Protein AF-A0A3D5P7B1-F1 (afdb_monomer_lite)

Radius of gyration: 20.58 Å; chains: 1; bounding box: 42×40×63 Å

Secondary structure (DSSP, 8-state):
---SSTTS--SHHHHTT-GGGTTTT---S-TTTSPPPPHHHHHHHHHHHHHHHHHGGGGHHHHHHHHHHHHHHHHHHTTS--S-----SSHHHHHHHHHHTS-TTT-------TT--GGG--

Foldseek 3Di:
DPPPPPPDPDVVVCQVQQVVVNCVVDDDPPCVPDNRDGPVVVVVVVVVVVLCVVQPVNSVVVVVVVVVVVVVVVCVVVVNDPDDDDDDPDPLVVVVVVVVPDPCVVVVDDDDDPPDDPSVVD

pLDDT: mean 88.0, std 13.91, range [40.59, 98.19]

Structure (mmCIF, N/CA/C/O backbone):
data_AF-A0A3D5P7B1-F1
#
_entry.id   AF-A0A3D5P7B1-F1
#
loop_
_atom_site.group_PDB
_atom_site.id
_atom_site.type_symbol
_atom_site.label_atom_id
_atom_site.label_alt_id
_atom_site.label_comp_id
_atom_site.label_asym_id
_atom_site.label_entity_id
_atom_site.label_seq_id
_atom_site.pdbx_PDB_ins_code
_atom_site.Cartn_x
_atom_site.Cartn_y
_atom_site.Cartn_z
_atom_site.occupancy
_atom_site.B_iso_or_equiv
_atom_site.auth_seq_id
_atom_site.auth_comp_id
_atom_site.auth_asym_id
_atom_site.auth_atom_id
_atom_site.pdbx_PDB_model_num
ATOM 1 N N . MET A 1 1 ? -5.260 -23.626 -39.197 1.00 40.59 1 MET A N 1
ATOM 2 C CA . MET A 1 1 ? -6.012 -23.523 -37.927 1.00 40.59 1 MET A CA 1
ATOM 3 C C . MET A 1 1 ? -5.160 -22.762 -36.912 1.00 40.59 1 MET A C 1
ATOM 5 O O . MET A 1 1 ? -4.813 -23.320 -35.887 1.00 40.59 1 MET A O 1
ATOM 9 N N . ASN A 1 2 ? -4.753 -21.529 -37.241 1.00 44.44 2 ASN A N 1
ATOM 10 C CA . ASN A 1 2 ? -3.925 -20.687 -36.364 1.00 44.44 2 ASN A CA 1
ATOM 11 C C . ASN A 1 2 ? -4.197 -19.177 -36.552 1.00 44.44 2 ASN A C 1
ATOM 13 O O . ASN A 1 2 ? -3.425 -18.365 -36.077 1.00 44.44 2 ASN A O 1
ATOM 17 N N . ASP A 1 3 ? -5.300 -18.818 -37.220 1.00 45.59 3 ASP A N 1
ATOM 18 C CA . ASP A 1 3 ? -5.609 -17.445 -37.673 1.00 45.59 3 ASP A CA 1
ATOM 19 C C . ASP A 1 3 ? -6.641 -16.720 -36.783 1.00 45.59 3 ASP A C 1
ATOM 21 O O . ASP A 1 3 ? -7.152 -15.666 -37.138 1.00 45.59 3 ASP A O 1
ATOM 25 N N . MET A 1 4 ? -7.013 -17.297 -35.632 1.00 43.16 4 MET A N 1
ATOM 26 C CA . MET A 1 4 ? -8.067 -16.755 -34.751 1.00 43.16 4 MET A CA 1
ATOM 27 C C . MET A 1 4 ? -7.545 -16.112 -33.457 1.00 43.16 4 MET A C 1
ATOM 29 O O . MET A 1 4 ? -8.341 -15.818 -32.568 1.00 43.16 4 MET A O 1
ATOM 33 N N . LEU A 1 5 ? -6.232 -15.883 -33.332 1.00 49.53 5 LEU A N 1
ATOM 34 C CA . LEU A 1 5 ? -5.641 -15.206 -32.164 1.00 49.53 5 LEU A CA 1
ATOM 35 C C . LEU A 1 5 ? -4.954 -13.868 -32.487 1.00 49.53 5 LEU A C 1
ATOM 37 O O . LEU A 1 5 ? -4.634 -13.137 -31.557 1.00 49.53 5 LEU A O 1
ATOM 41 N N . ASP A 1 6 ? -4.825 -13.489 -33.762 1.00 48.34 6 ASP A N 1
ATOM 42 C CA . ASP A 1 6 ? -4.170 -12.237 -34.195 1.00 48.34 6 ASP A CA 1
ATOM 43 C C . ASP A 1 6 ? -4.999 -10.961 -33.933 1.00 48.34 6 ASP A C 1
ATOM 45 O O . ASP A 1 6 ? -4.576 -9.858 -34.264 1.00 48.34 6 ASP A O 1
ATOM 49 N N . GLY A 1 7 ? -6.197 -11.097 -33.353 1.00 44.50 7 GLY A N 1
ATOM 50 C CA . GLY A 1 7 ? -7.153 -10.000 -33.160 1.00 44.50 7 GLY A CA 1
ATOM 51 C C . GLY A 1 7 ? -7.302 -9.489 -31.728 1.00 44.50 7 GLY A C 1
ATOM 52 O O . GLY A 1 7 ? -8.101 -8.583 -31.501 1.00 44.50 7 GLY A O 1
ATOM 53 N N . PHE A 1 8 ? -6.582 -10.051 -30.755 1.00 49.81 8 PHE A N 1
ATOM 54 C CA . PHE A 1 8 ? -6.481 -9.405 -29.451 1.00 49.81 8 PHE A CA 1
ATOM 55 C C . PHE A 1 8 ? -5.308 -8.441 -29.521 1.00 49.81 8 PHE A C 1
ATOM 57 O O . PHE A 1 8 ? -4.161 -8.885 -29.560 1.00 49.81 8 PHE A O 1
ATOM 64 N N . ASP A 1 9 ? -5.587 -7.133 -29.511 1.00 56.62 9 ASP A N 1
ATOM 65 C CA . ASP A 1 9 ? -4.600 -6.169 -29.036 1.00 56.62 9 ASP A CA 1
ATOM 66 C C . ASP A 1 9 ? -4.071 -6.739 -27.720 1.00 56.62 9 ASP A C 1
ATOM 68 O O . ASP A 1 9 ? -4.796 -6.864 -26.727 1.00 56.62 9 ASP A O 1
ATOM 72 N N . HIS A 1 10 ? -2.816 -7.187 -27.743 1.00 56.66 10 HIS A N 1
ATOM 73 C CA . HIS A 1 10 ? -2.094 -7.556 -26.541 1.00 56.66 10 HIS A CA 1
ATOM 74 C C . HIS A 1 10 ? -2.325 -6.408 -25.535 1.00 56.66 10 HIS A C 1
ATOM 76 O O . HIS A 1 10 ? -2.402 -5.250 -25.963 1.00 56.66 10 HIS A O 1
ATOM 82 N N . PRO A 1 11 ? -2.364 -6.625 -24.206 1.00 60.06 11 PRO A N 1
ATOM 83 C CA . PRO A 1 11 ? -2.322 -5.531 -23.215 1.00 60.06 11 PRO A CA 1
ATOM 84 C C . PRO A 1 11 ? -1.022 -4.677 -23.288 1.00 60.06 11 PRO A C 1
ATOM 86 O O . PRO A 1 11 ? -0.645 -3.987 -22.343 1.00 60.06 11 PRO A O 1
ATOM 89 N N . ALA A 1 12 ? -0.340 -4.732 -24.439 1.00 63.84 12 ALA A N 1
ATOM 90 C CA . ALA A 1 12 ? 0.906 -4.160 -24.900 1.00 63.84 12 ALA A CA 1
ATOM 91 C C . ALA A 1 12 ? 1.130 -2.695 -24.538 1.00 63.84 12 ALA A C 1
ATOM 93 O O . ALA A 1 12 ? 2.277 -2.371 -24.230 1.00 63.84 12 ALA A O 1
ATOM 94 N N . PRO A 1 13 ? 0.117 -1.803 -24.503 1.00 81.12 13 PRO A N 1
ATOM 95 C CA . PRO A 1 13 ? 0.389 -0.428 -24.109 1.00 81.12 13 PRO A CA 1
ATOM 96 C C . PRO A 1 13 ? 0.889 -0.321 -22.668 1.00 81.12 13 PRO A C 1
ATOM 98 O O . PRO A 1 13 ? 1.725 0.525 -22.383 1.00 81.12 13 PRO A O 1
ATOM 101 N N . LEU A 1 14 ? 0.419 -1.185 -21.759 1.00 87.25 14 LEU A N 1
ATOM 102 C CA . LEU A 1 14 ? 0.851 -1.147 -20.362 1.00 87.25 14 LEU A CA 1
ATOM 103 C C . LEU A 1 14 ? 2.102 -1.980 -20.111 1.00 87.25 14 LEU A C 1
ATOM 105 O O . LEU A 1 14 ? 2.849 -1.647 -19.200 1.00 87.25 14 LEU A O 1
ATOM 109 N N . SER A 1 15 ? 2.376 -3.024 -20.903 1.00 90.88 15 SER A N 1
ATOM 110 C CA . SER A 1 15 ? 3.508 -3.928 -20.643 1.00 90.88 15 SER A CA 1
ATOM 111 C C . SER A 1 15 ? 4.867 -3.226 -20.644 1.00 90.88 15 SER A C 1
ATOM 113 O O . SER A 1 15 ? 5.784 -3.686 -19.969 1.00 90.88 15 SER A O 1
ATOM 115 N N . VAL A 1 16 ? 4.987 -2.089 -21.339 1.00 93.06 16 VAL A N 1
ATOM 116 C CA . VAL A 1 16 ? 6.193 -1.241 -21.335 1.00 93.06 16 VAL A CA 1
ATOM 117 C C . VAL A 1 16 ? 6.522 -0.652 -19.959 1.00 93.06 16 VAL A C 1
ATOM 119 O O . VAL A 1 16 ? 7.646 -0.217 -19.746 1.00 93.06 16 VAL A O 1
ATOM 122 N N . HIS A 1 17 ? 5.562 -0.635 -19.031 1.00 95.38 17 HIS A N 1
ATOM 123 C CA . HIS A 1 17 ? 5.740 -0.150 -17.662 1.00 95.38 17 HIS A CA 1
ATOM 124 C C . HIS A 1 17 ? 6.002 -1.269 -16.648 1.00 95.38 17 HIS A C 1
ATOM 126 O O . HIS A 1 17 ? 6.083 -0.982 -15.461 1.00 95.38 17 HIS A O 1
ATOM 132 N N . TYR A 1 18 ? 6.067 -2.531 -17.079 1.00 94.25 18 TYR A N 1
ATOM 133 C CA . TYR A 1 18 ? 6.219 -3.707 -16.211 1.00 94.25 18 TYR A CA 1
ATOM 134 C C . TYR A 1 18 ? 7.372 -4.588 -16.714 1.00 94.25 18 TYR A C 1
ATOM 136 O O . TYR A 1 18 ? 7.257 -5.818 -16.782 1.00 94.25 18 TYR A O 1
ATOM 144 N N . THR A 1 19 ? 8.476 -3.965 -17.129 1.00 94.38 19 THR A N 1
ATOM 145 C CA . THR A 1 19 ? 9.592 -4.661 -17.780 1.00 94.38 19 THR A CA 1
ATOM 146 C C . THR A 1 19 ? 10.289 -5.630 -16.830 1.00 94.38 19 THR A C 1
ATOM 148 O O . THR A 1 19 ? 10.650 -6.731 -17.244 1.00 94.38 19 THR A O 1
ATOM 151 N N . HIS A 1 20 ? 10.384 -5.304 -15.537 1.00 95.06 20 HIS A N 1
ATOM 152 C CA . HIS A 1 20 ? 10.985 -6.192 -14.539 1.00 95.06 20 HIS A CA 1
ATOM 153 C C . HIS A 1 20 ? 10.206 -7.496 -14.326 1.00 95.06 20 HIS A C 1
ATOM 155 O O . HIS A 1 20 ? 10.801 -8.525 -14.001 1.00 95.06 20 HIS A O 1
ATOM 161 N N . PHE A 1 21 ? 8.886 -7.469 -14.522 1.00 93.12 21 PHE A N 1
ATOM 162 C CA . PHE A 1 21 ? 8.028 -8.653 -14.418 1.00 93.12 21 PHE A CA 1
ATOM 163 C C . PHE A 1 21 ? 7.846 -9.392 -15.748 1.00 93.12 21 PHE A C 1
ATOM 165 O O . PHE A 1 21 ? 7.281 -10.488 -15.742 1.00 93.12 21 PHE A O 1
ATOM 172 N N . ASP A 1 22 ? 8.341 -8.828 -16.856 1.00 92.19 22 ASP A N 1
ATOM 173 C CA . ASP A 1 22 ? 8.295 -9.414 -18.200 1.00 92.19 22 ASP A CA 1
ATOM 174 C C . ASP A 1 22 ? 6.871 -9.828 -18.624 1.00 92.19 22 ASP A C 1
ATOM 176 O O . ASP A 1 22 ? 6.630 -10.888 -19.203 1.00 92.19 22 ASP A O 1
ATOM 180 N N . VAL A 1 23 ? 5.882 -8.986 -18.307 1.00 91.12 23 VAL A N 1
ATOM 181 C CA . VAL A 1 23 ? 4.458 -9.290 -18.559 1.00 91.12 23 VAL A CA 1
ATOM 182 C C . VAL A 1 23 ? 4.109 -9.351 -20.050 1.00 91.12 23 VAL A C 1
ATOM 184 O O . VAL A 1 23 ? 3.048 -9.849 -20.407 1.00 91.12 23 VAL A O 1
ATOM 187 N N . ALA A 1 24 ? 4.994 -8.863 -20.926 1.00 89.75 24 ALA A N 1
ATOM 188 C CA . ALA A 1 24 ? 4.861 -9.009 -22.375 1.00 89.75 24 ALA A CA 1
ATOM 189 C C . ALA A 1 24 ? 5.075 -10.455 -22.849 1.00 89.75 24 ALA A C 1
ATOM 191 O O . ALA A 1 24 ? 4.528 -10.855 -23.869 1.00 89.75 24 ALA A O 1
ATOM 192 N N . ASN A 1 25 ? 5.850 -11.249 -22.105 1.00 90.19 25 ASN A N 1
ATOM 193 C CA . ASN A 1 25 ? 6.170 -12.630 -22.468 1.00 90.19 25 ASN A CA 1
ATOM 194 C C . ASN A 1 25 ? 5.638 -13.648 -21.445 1.00 90.19 25 ASN A C 1
ATOM 196 O O . A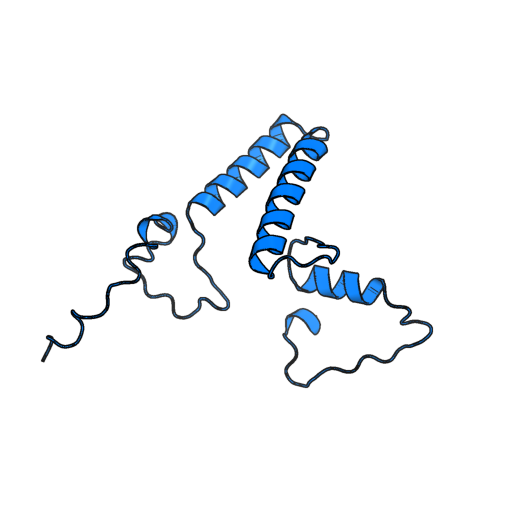SN A 1 25 ? 5.848 -14.854 -21.594 1.00 90.19 25 ASN A O 1
ATOM 200 N N . ARG A 1 26 ? 4.946 -13.185 -20.395 1.00 87.50 26 ARG A N 1
ATOM 201 C CA . ARG A 1 26 ? 4.432 -14.011 -19.296 1.00 87.50 26 ARG A CA 1
ATOM 202 C C . ARG A 1 26 ? 2.945 -13.783 -19.068 1.00 87.50 26 ARG A C 1
ATOM 204 O O . ARG A 1 26 ? 2.511 -12.681 -18.748 1.00 87.50 26 ARG A O 1
ATOM 211 N N . LEU A 1 27 ? 2.171 -14.864 -19.139 1.00 84.81 27 LEU A N 1
ATOM 212 C CA . LEU A 1 27 ? 0.752 -14.851 -18.793 1.00 84.81 27 LEU A CA 1
ATOM 213 C C . LEU A 1 27 ? 0.566 -15.052 -17.286 1.00 84.81 27 LEU A C 1
ATOM 215 O O . LEU A 1 27 ? 0.810 -16.136 -16.755 1.00 84.81 27 LEU A O 1
ATOM 219 N N . PHE A 1 28 ? 0.086 -14.013 -16.603 1.00 81.38 28 PHE A N 1
ATOM 220 C CA . PHE A 1 28 ? -0.260 -14.058 -15.183 1.00 81.38 28 PHE A CA 1
ATOM 221 C C . PHE A 1 28 ? -1.774 -14.177 -14.999 1.00 81.38 28 PHE A C 1
ATOM 223 O O . PHE A 1 28 ? -2.504 -13.195 -15.095 1.00 81.38 28 PHE A O 1
ATOM 230 N N . LEU A 1 29 ? -2.252 -15.379 -14.670 1.00 87.00 29 LEU A N 1
ATOM 231 C CA . LEU A 1 29 ? -3.666 -15.631 -14.343 1.00 87.00 29 LEU A CA 1
ATOM 232 C C . LEU A 1 29 ? -3.943 -15.604 -12.826 1.00 87.00 29 LEU A C 1
ATOM 234 O O . LEU A 1 29 ? -4.976 -16.071 -12.354 1.00 87.00 29 LEU A O 1
ATOM 238 N N . THR A 1 30 ? -3.014 -15.039 -12.050 1.00 87.12 30 THR A N 1
ATOM 239 C CA . THR A 1 30 ? -3.044 -14.967 -10.579 1.00 87.12 30 THR A CA 1
ATOM 240 C C . THR A 1 30 ? -3.051 -13.530 -10.058 1.00 87.12 30 THR A C 1
ATOM 242 O O . THR A 1 30 ? -2.673 -13.292 -8.915 1.00 87.12 30 THR A O 1
ATOM 245 N N . GLY A 1 31 ? -3.474 -12.553 -10.869 1.00 83.12 31 GLY A N 1
ATOM 246 C CA . GLY A 1 31 ? -3.403 -11.126 -10.517 1.00 83.12 31 GLY A CA 1
ATOM 247 C C . GLY A 1 31 ? -4.135 -10.738 -9.224 1.00 83.12 31 GLY A C 1
ATOM 248 O O . GLY A 1 31 ? -3.799 -9.732 -8.618 1.00 83.12 31 GLY A O 1
ATOM 249 N N . HIS A 1 32 ? -5.078 -11.563 -8.758 1.00 85.44 32 HIS A N 1
ATOM 250 C CA . HIS A 1 32 ? -5.803 -11.361 -7.500 1.00 85.44 32 HIS A CA 1
ATOM 251 C C . HIS A 1 32 ? -4.972 -11.651 -6.233 1.00 85.44 32 HIS A C 1
ATOM 253 O O . HIS A 1 32 ? -5.383 -11.268 -5.142 1.00 85.44 32 HIS A O 1
ATOM 259 N N . SER A 1 33 ? -3.841 -12.354 -6.347 1.00 83.94 33 SER A N 1
ATOM 260 C CA . SER A 1 33 ? -2.977 -12.738 -5.215 1.00 83.94 33 SER A CA 1
ATOM 261 C C . SER A 1 33 ? -1.509 -12.384 -5.438 1.00 83.94 33 SER A C 1
ATOM 263 O O . SER A 1 33 ? -0.807 -12.013 -4.498 1.00 83.94 33 SER A O 1
ATOM 265 N N . HIS A 1 34 ? -1.053 -12.460 -6.688 1.00 85.00 34 HIS A N 1
ATOM 266 C CA . HIS A 1 34 ? 0.307 -12.155 -7.109 1.00 85.00 34 HIS A CA 1
ATOM 267 C C . HIS A 1 34 ? 0.256 -11.231 -8.321 1.00 85.00 34 HIS A C 1
ATOM 269 O O . HIS A 1 34 ? 0.299 -11.673 -9.471 1.00 85.00 34 HIS A O 1
ATOM 275 N N . GLN A 1 35 ? 0.120 -9.938 -8.044 1.00 89.25 35 GLN A N 1
ATOM 276 C CA . GLN A 1 35 ? 0.095 -8.908 -9.070 1.00 89.25 35 GLN A CA 1
ATOM 277 C C . GLN A 1 35 ? 1.523 -8.498 -9.443 1.00 89.25 35 GLN A C 1
ATOM 279 O O . GLN A 1 35 ? 2.354 -8.265 -8.564 1.00 89.25 35 GLN A O 1
ATOM 284 N N . ALA A 1 36 ? 1.803 -8.399 -10.744 1.00 92.12 36 ALA A N 1
ATOM 285 C CA . ALA A 1 36 ? 3.027 -7.769 -11.225 1.00 92.12 36 ALA A CA 1
ATOM 286 C C . ALA A 1 36 ? 3.032 -6.291 -10.824 1.00 92.12 36 ALA A C 1
ATOM 288 O O . ALA A 1 36 ? 1.994 -5.630 -10.881 1.00 92.12 36 ALA A O 1
ATOM 289 N N . TRP A 1 37 ? 4.184 -5.772 -10.412 1.00 94.31 37 TRP A N 1
ATOM 290 C CA . TRP A 1 37 ? 4.323 -4.358 -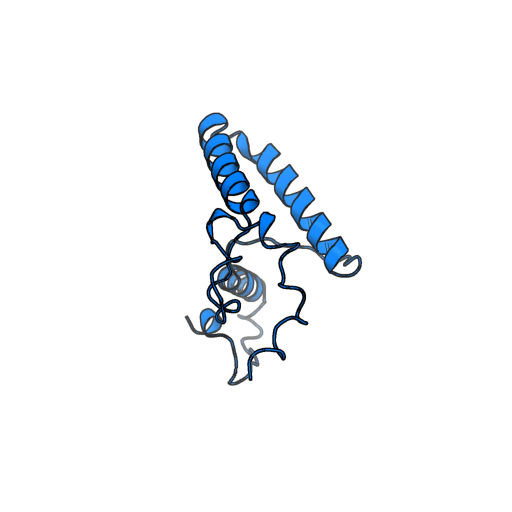10.075 1.00 94.31 37 TRP A CA 1
ATOM 291 C C . TRP A 1 37 ? 4.916 -3.598 -11.259 1.00 94.31 37 TRP A C 1
ATOM 293 O O . TRP A 1 37 ? 5.804 -4.139 -11.923 1.00 94.31 37 TRP A O 1
ATOM 303 N N . PRO A 1 38 ? 4.444 -2.371 -11.538 1.00 95.56 38 PRO A N 1
ATOM 304 C CA . PRO A 1 38 ? 5.071 -1.547 -12.554 1.00 95.56 38 PRO A CA 1
ATOM 305 C C . PRO A 1 38 ? 6.468 -1.132 -12.085 1.00 95.56 38 PRO A C 1
ATOM 307 O O . PRO A 1 38 ? 6.718 -1.036 -10.883 1.00 95.56 38 PRO A O 1
ATOM 310 N N . ASP A 1 39 ? 7.364 -0.838 -13.020 1.00 97.75 39 ASP A N 1
ATOM 311 C CA . ASP A 1 39 ? 8.766 -0.517 -12.740 1.00 97.75 39 ASP A CA 1
ATOM 312 C C . ASP A 1 39 ? 8.879 0.686 -11.784 1.00 97.75 39 ASP A C 1
ATOM 314 O O . ASP A 1 39 ? 9.615 0.640 -10.804 1.00 97.75 39 ASP A O 1
ATOM 318 N N . VAL A 1 40 ? 7.992 1.681 -11.916 1.00 97.44 40 VAL A N 1
AT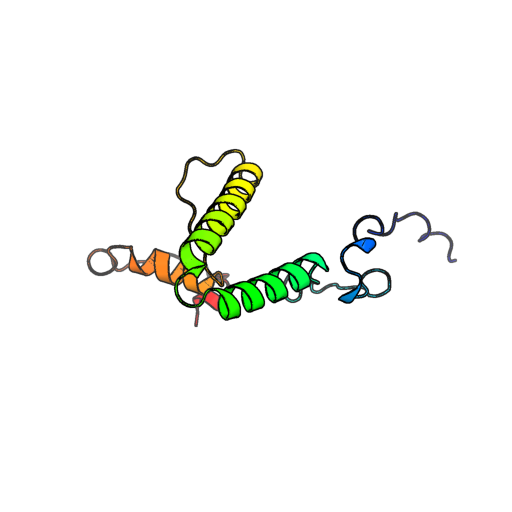OM 319 C CA . VAL A 1 40 ? 7.909 2.830 -10.990 1.00 97.44 40 VAL A CA 1
ATOM 320 C C . VAL A 1 40 ? 7.690 2.451 -9.516 1.00 97.44 40 VAL A C 1
ATOM 322 O O . VAL A 1 40 ? 8.015 3.237 -8.627 1.00 97.44 40 VAL A O 1
ATOM 325 N N . ALA A 1 41 ? 7.153 1.261 -9.221 1.00 96.94 41 ALA A N 1
ATOM 326 C CA . ALA A 1 41 ? 7.028 0.778 -7.849 1.00 96.94 41 ALA A CA 1
ATOM 327 C C . ALA A 1 41 ? 8.397 0.433 -7.242 1.00 96.94 41 ALA A C 1
ATOM 329 O O . ALA A 1 41 ? 8.634 0.735 -6.072 1.00 96.94 41 ALA A O 1
ATOM 330 N N . LEU A 1 42 ? 9.308 -0.161 -8.024 1.00 97.62 42 LEU A N 1
ATOM 331 C CA . LEU A 1 42 ? 10.689 -0.398 -7.597 1.00 97.62 42 LEU A CA 1
ATOM 332 C C . LEU A 1 42 ? 11.388 0.935 -7.312 1.00 97.62 42 LEU A C 1
ATOM 334 O O . LEU A 1 42 ? 12.060 1.074 -6.290 1.00 97.62 42 LEU A O 1
ATOM 338 N N . GLU A 1 43 ? 11.169 1.922 -8.173 1.00 98.00 43 GLU A N 1
ATOM 339 C CA . GLU A 1 43 ? 11.778 3.244 -8.071 1.00 98.00 43 GLU A CA 1
ATOM 340 C C . GLU A 1 43 ? 11.301 3.943 -6.798 1.00 98.00 43 GLU A C 1
ATOM 342 O O . GLU A 1 43 ? 12.117 4.448 -6.027 1.00 98.00 43 GLU A O 1
ATOM 347 N N . GLY A 1 44 ? 9.997 3.877 -6.514 1.00 96.25 44 GLY A N 1
ATOM 348 C CA . GLY A 1 44 ? 9.419 4.388 -5.274 1.00 96.25 44 GLY A CA 1
ATOM 349 C C . GLY A 1 44 ? 9.981 3.706 -4.023 1.00 96.25 44 GLY A C 1
ATOM 350 O O . GLY A 1 44 ? 10.335 4.390 -3.066 1.00 96.25 44 GLY A O 1
ATOM 351 N N . GLN A 1 45 ? 10.125 2.376 -4.027 1.00 96.81 45 GLN A N 1
ATOM 352 C CA . GLN A 1 45 ? 10.711 1.638 -2.895 1.00 96.81 45 GLN A CA 1
ATOM 353 C C . GLN A 1 45 ? 12.179 2.011 -2.661 1.00 96.81 45 GLN A C 1
ATOM 355 O O . GLN A 1 45 ? 12.598 2.216 -1.521 1.00 96.81 45 GLN A O 1
ATOM 360 N N . ARG A 1 46 ? 12.964 2.135 -3.739 1.00 98.19 46 ARG A N 1
ATOM 361 C CA . ARG A 1 46 ? 14.363 2.578 -3.663 1.00 98.19 46 ARG A CA 1
ATOM 362 C C . ARG A 1 46 ? 14.459 3.991 -3.103 1.00 98.19 46 ARG A C 1
ATOM 364 O O . ARG A 1 46 ? 15.261 4.217 -2.200 1.00 98.19 46 ARG A O 1
ATOM 371 N N . GLN A 1 47 ? 13.628 4.909 -3.593 1.00 96.88 47 GLN A N 1
ATOM 372 C CA . GLN A 1 47 ? 13.616 6.285 -3.112 1.00 96.88 47 GLN A CA 1
ATOM 373 C C . GLN A 1 47 ? 13.236 6.355 -1.632 1.00 96.88 47 GLN A C 1
ATOM 375 O O . GLN A 1 47 ? 13.948 6.984 -0.862 1.00 96.88 47 GLN A O 1
ATOM 380 N N . ALA A 1 48 ? 12.198 5.633 -1.201 1.00 95.94 48 ALA A N 1
ATOM 381 C CA . ALA A 1 48 ? 11.791 5.603 0.203 1.00 95.94 48 ALA A CA 1
ATOM 382 C C . ALA A 1 48 ? 12.912 5.107 1.135 1.00 95.94 48 ALA A C 1
ATOM 384 O O . ALA A 1 48 ? 13.069 5.607 2.251 1.00 95.94 48 ALA A O 1
ATOM 385 N N . TRP A 1 49 ? 13.707 4.130 0.685 1.00 97.56 49 TRP A N 1
ATOM 386 C CA . TRP A 1 49 ? 14.867 3.658 1.437 1.00 97.56 49 TRP A CA 1
ATOM 387 C C . TRP A 1 49 ? 15.971 4.721 1.518 1.00 97.56 49 TRP A C 1
ATOM 389 O O . TRP A 1 49 ? 16.502 4.961 2.602 1.00 97.56 49 TRP A O 1
ATOM 399 N N . LEU A 1 50 ? 16.291 5.373 0.394 1.00 97.62 50 LEU A N 1
ATOM 400 C CA . LEU A 1 50 ? 17.294 6.441 0.333 1.00 97.62 50 LEU A CA 1
ATOM 401 C C . LEU A 1 50 ? 16.894 7.631 1.213 1.00 97.62 50 LEU A C 1
ATOM 403 O O . LEU A 1 50 ? 17.687 8.057 2.048 1.00 97.62 50 LEU A O 1
ATOM 407 N N . ASP A 1 51 ? 15.643 8.076 1.110 1.00 96.62 51 ASP A N 1
ATOM 408 C CA . ASP A 1 51 ? 15.053 9.137 1.929 1.00 96.62 51 ASP A CA 1
ATOM 409 C C . ASP A 1 51 ? 15.176 8.822 3.425 1.00 96.62 51 ASP A C 1
ATOM 411 O O . ASP A 1 51 ? 15.545 9.672 4.236 1.00 96.62 51 ASP A O 1
ATOM 415 N N . ALA A 1 52 ? 14.895 7.573 3.811 1.00 96.81 52 ALA A N 1
ATOM 416 C CA . ALA A 1 52 ? 15.017 7.140 5.195 1.00 96.81 52 ALA A CA 1
ATOM 417 C C . ALA A 1 52 ? 16.472 7.122 5.688 1.00 96.81 52 ALA A C 1
ATOM 419 O O . ALA A 1 52 ? 16.711 7.450 6.852 1.00 96.81 52 ALA A O 1
ATOM 420 N N . ALA A 1 53 ? 17.420 6.734 4.832 1.00 97.81 53 ALA A N 1
ATOM 421 C CA . ALA A 1 53 ? 18.842 6.701 5.159 1.00 97.81 53 ALA A CA 1
ATOM 422 C C . ALA A 1 53 ? 19.448 8.110 5.264 1.00 97.81 53 ALA A C 1
ATOM 424 O O . ALA A 1 53 ? 20.260 8.356 6.153 1.00 97.81 53 ALA A O 1
ATOM 425 N N . GLU A 1 54 ? 19.043 9.027 4.385 1.00 97.75 54 GLU A N 1
ATOM 426 C CA . GLU A 1 54 ? 19.537 10.405 4.349 1.00 97.75 54 GLU A CA 1
ATOM 427 C C . GLU A 1 54 ? 18.957 11.252 5.486 1.00 97.75 54 GLU A C 1
ATOM 429 O O . GLU A 1 54 ? 19.694 11.934 6.197 1.00 97.75 54 GLU A O 1
ATOM 434 N N . MET A 1 55 ? 17.636 11.205 5.676 1.00 97.62 55 MET A N 1
ATOM 435 C CA . MET A 1 55 ? 16.944 12.149 6.555 1.00 97.62 55 MET A CA 1
ATOM 436 C C . MET A 1 55 ? 16.729 11.630 7.978 1.00 97.62 55 MET A C 1
ATOM 438 O O . MET A 1 55 ? 16.435 12.431 8.865 1.00 97.62 55 MET A O 1
ATOM 442 N N . LEU A 1 56 ? 16.859 10.320 8.225 1.00 95.75 56 LEU A N 1
ATOM 443 C CA . LEU A 1 56 ? 16.600 9.695 9.529 1.00 95.75 56 LEU A CA 1
ATOM 444 C C . LEU A 1 56 ? 15.237 10.138 10.105 1.00 95.75 56 LEU A C 1
ATOM 446 O O . LEU A 1 56 ? 14.201 9.936 9.468 1.00 95.75 56 LEU A O 1
ATOM 450 N N . ASP A 1 57 ? 15.223 10.759 11.287 1.00 96.06 57 ASP A N 1
ATOM 451 C CA . ASP A 1 57 ? 14.013 11.282 11.934 1.00 96.06 57 ASP A CA 1
ATOM 452 C C . ASP A 1 57 ? 13.445 12.533 11.241 1.00 96.06 57 ASP A C 1
ATOM 454 O O . ASP A 1 57 ? 12.290 12.887 11.454 1.00 96.06 57 ASP A O 1
ATOM 458 N N . GLY A 1 58 ? 14.211 13.198 10.375 1.00 96.88 58 GLY A N 1
ATOM 459 C CA . GLY A 1 58 ? 13.766 14.360 9.603 1.00 96.88 58 GLY A CA 1
ATOM 460 C C . GLY A 1 58 ? 12.827 14.029 8.437 1.00 96.88 58 GLY A C 1
ATOM 461 O O . GLY A 1 58 ? 12.206 14.932 7.885 1.00 96.88 58 GLY A O 1
ATOM 462 N N . LYS A 1 59 ? 12.675 12.749 8.068 1.00 96.19 59 LYS A N 1
ATOM 463 C CA . LYS A 1 59 ? 11.918 12.323 6.873 1.00 96.19 59 LYS A CA 1
ATOM 464 C C . LYS A 1 59 ? 10.411 12.581 6.937 1.00 96.19 59 LYS A C 1
ATOM 466 O O . LYS A 1 59 ? 9.731 12.490 5.920 1.00 96.19 59 LYS A O 1
ATOM 471 N N . TRP A 1 60 ? 9.859 12.838 8.123 1.00 96.19 60 TRP A N 1
ATOM 472 C CA . TRP A 1 60 ? 8.408 12.830 8.332 1.00 96.19 60 TRP A CA 1
ATOM 473 C C . TRP A 1 60 ? 7.660 13.916 7.555 1.00 96.19 60 TRP A C 1
ATOM 475 O O . TRP A 1 60 ? 6.517 13.681 7.175 1.00 96.19 60 TRP A O 1
ATOM 485 N N . SER A 1 61 ? 8.286 15.060 7.263 1.00 94.00 61 SER A N 1
ATOM 486 C CA . SER A 1 61 ? 7.690 16.082 6.389 1.00 94.00 61 SER A CA 1
ATOM 487 C C . SER A 1 61 ? 7.535 15.578 4.950 1.00 94.00 61 SER A C 1
ATOM 489 O O . SER A 1 61 ? 6.459 15.702 4.374 1.00 94.00 61 SER A O 1
ATOM 491 N N . VAL A 1 62 ? 8.572 14.934 4.405 1.00 94.31 62 VAL A N 1
ATOM 492 C CA . VAL A 1 62 ? 8.550 14.321 3.065 1.00 94.31 62 VAL A CA 1
ATOM 493 C C . VAL A 1 62 ? 7.529 13.185 3.006 1.00 94.31 62 VAL A C 1
ATOM 495 O O . VAL A 1 62 ? 6.754 13.084 2.058 1.00 94.31 62 VAL A O 1
ATOM 498 N N . VAL A 1 63 ? 7.471 12.352 4.050 1.00 95.56 63 VAL A N 1
ATOM 499 C CA . VAL A 1 63 ? 6.458 11.292 4.161 1.00 95.56 63 VAL A CA 1
ATOM 500 C C . VAL A 1 63 ? 5.047 11.884 4.174 1.00 95.56 63 VAL A C 1
ATOM 502 O O . VAL A 1 63 ? 4.182 11.369 3.473 1.00 95.56 63 VAL A O 1
ATOM 505 N N . ALA A 1 64 ? 4.806 12.961 4.929 1.00 95.56 64 ALA A N 1
ATOM 506 C CA . ALA A 1 64 ? 3.495 13.604 4.996 1.00 95.56 64 ALA A CA 1
ATOM 507 C C . ALA A 1 64 ? 3.048 14.149 3.630 1.00 95.56 64 ALA A C 1
ATOM 509 O O . ALA A 1 64 ? 1.913 13.903 3.228 1.00 95.56 64 ALA A O 1
ATOM 510 N N . GLU A 1 65 ? 3.950 14.792 2.882 1.00 96.00 65 GLU A N 1
ATOM 511 C CA . GLU A 1 65 ? 3.669 15.264 1.519 1.00 96.00 65 GLU A CA 1
ATOM 512 C C . GLU A 1 65 ? 3.304 14.100 0.580 1.00 96.00 65 GLU A C 1
ATOM 514 O O . GLU A 1 65 ? 2.343 14.175 -0.188 1.00 96.00 65 GLU A O 1
ATOM 519 N N . LYS A 1 66 ? 4.031 12.976 0.665 1.00 95.81 66 LYS A N 1
ATOM 520 C CA . LYS A 1 66 ? 3.724 11.777 -0.131 1.00 95.81 66 LYS A CA 1
ATOM 521 C C . LYS A 1 66 ? 2.392 11.145 0.250 1.00 95.81 66 LYS A C 1
ATOM 523 O O . LYS A 1 66 ? 1.655 10.716 -0.635 1.00 95.81 66 LYS A O 1
ATOM 528 N N . VAL A 1 67 ? 2.067 11.106 1.540 1.00 96.31 67 VAL A N 1
ATOM 529 C CA . VAL A 1 67 ? 0.761 10.645 2.021 1.00 96.31 67 VAL A CA 1
ATOM 530 C C . VAL A 1 67 ? -0.349 11.517 1.440 1.00 96.31 67 VAL A C 1
ATOM 532 O O . VAL A 1 67 ? -1.305 10.969 0.899 1.00 96.31 67 VAL A O 1
ATOM 535 N N . GLU A 1 68 ? -0.206 12.843 1.474 1.00 96.19 68 GLU A N 1
ATOM 536 C CA . GLU A 1 68 ? -1.193 13.768 0.911 1.00 96.19 68 GLU A CA 1
ATOM 537 C C . GLU A 1 68 ? -1.415 13.513 -0.587 1.00 96.19 68 GLU A C 1
ATOM 539 O O . GLU A 1 68 ? -2.551 13.262 -0.994 1.00 96.19 68 GLU A O 1
ATOM 544 N N . GLN A 1 69 ? -0.338 13.445 -1.379 1.00 96.44 69 GLN A N 1
ATOM 545 C CA . GLN A 1 69 ? -0.396 13.146 -2.819 1.00 96.44 69 GLN A CA 1
ATOM 546 C C . GLN A 1 69 ? -1.126 11.825 -3.113 1.00 96.44 69 GLN A C 1
ATOM 548 O O . GLN A 1 69 ? -1.980 11.766 -3.999 1.00 96.44 69 GLN A O 1
ATOM 553 N N . VAL A 1 70 ? -0.823 10.762 -2.359 1.00 95.69 70 VAL A N 1
ATOM 554 C CA . VAL A 1 70 ? -1.482 9.455 -2.520 1.00 95.69 70 VAL A CA 1
ATOM 555 C C . VAL A 1 70 ? -2.957 9.527 -2.131 1.00 95.69 70 VAL A C 1
ATOM 557 O O . VAL A 1 70 ? -3.806 9.012 -2.859 1.00 95.69 70 VAL A O 1
ATOM 560 N N . THR A 1 71 ? -3.283 10.174 -1.008 1.00 96.00 71 THR A N 1
ATOM 561 C CA . THR A 1 71 ? -4.680 10.306 -0.576 1.00 96.00 71 THR A CA 1
ATOM 562 C C . THR A 1 71 ? -5.516 11.104 -1.569 1.00 96.00 71 THR A C 1
ATOM 564 O O . THR A 1 71 ? -6.650 10.716 -1.830 1.00 96.00 71 THR A O 1
ATOM 567 N N . GLU A 1 72 ? -4.958 12.147 -2.184 1.00 94.88 72 GLU A N 1
ATOM 568 C CA . GLU A 1 72 ? -5.652 12.922 -3.211 1.00 94.88 72 GLU A CA 1
ATOM 569 C C . GLU A 1 72 ? -5.915 12.094 -4.472 1.00 94.88 72 GLU A C 1
ATOM 571 O O . GLU A 1 72 ? -7.029 12.089 -4.997 1.00 94.88 72 GLU A O 1
ATOM 576 N N . GLY A 1 73 ? -4.936 11.287 -4.895 1.00 95.31 73 GLY A N 1
ATOM 577 C CA . GLY A 1 73 ? -5.137 10.315 -5.969 1.00 95.31 73 GLY A CA 1
ATOM 578 C C . GLY A 1 73 ? -6.279 9.337 -5.669 1.00 95.31 73 GLY A C 1
ATOM 579 O O . GLY A 1 73 ? -7.114 9.074 -6.535 1.00 95.31 73 GLY A O 1
ATOM 580 N N . TYR A 1 74 ? -6.371 8.830 -4.435 1.00 95.62 74 TYR A N 1
ATOM 581 C CA . TYR A 1 74 ? -7.489 7.975 -4.030 1.00 95.62 74 TYR A CA 1
ATOM 582 C C . TYR A 1 74 ? -8.830 8.710 -4.004 1.00 95.62 74 TYR A C 1
ATOM 584 O O . TYR A 1 74 ? -9.819 8.129 -4.448 1.00 95.62 74 TYR A O 1
ATOM 592 N N . ARG A 1 75 ? -8.891 9.973 -3.559 1.00 94.94 75 ARG A N 1
ATOM 593 C CA . ARG A 1 75 ? -10.135 10.765 -3.614 1.00 94.94 75 ARG A CA 1
ATOM 594 C C . ARG A 1 75 ? -10.654 10.890 -5.039 1.00 94.94 75 ARG A C 1
ATOM 596 O O . ARG A 1 75 ? -11.822 10.580 -5.273 1.00 94.94 75 ARG A O 1
ATOM 603 N N . ALA A 1 76 ? -9.778 11.245 -5.977 1.00 94.56 76 ALA A N 1
ATOM 604 C CA . ALA A 1 76 ? -10.134 11.370 -7.387 1.00 94.56 76 ALA A CA 1
ATOM 605 C C . ALA A 1 76 ? -10.669 10.044 -7.964 1.00 94.56 76 ALA A C 1
ATOM 607 O O . ALA A 1 76 ? -11.685 10.022 -8.658 1.00 94.56 76 ALA A O 1
ATOM 608 N N . LEU A 1 77 ? -10.038 8.911 -7.628 1.00 95.00 77 LEU A N 1
ATOM 609 C CA . LEU A 1 77 ? -10.496 7.582 -8.061 1.00 95.00 77 LEU A CA 1
ATOM 610 C C . LEU A 1 77 ? -11.824 7.156 -7.419 1.00 95.00 77 LEU A C 1
ATOM 612 O O . LEU A 1 77 ? -12.566 6.364 -7.999 1.00 95.00 77 LEU A O 1
ATOM 616 N N . MET A 1 78 ? -12.139 7.676 -6.233 1.00 93.56 78 MET A N 1
ATOM 617 C CA . MET A 1 78 ? -13.356 7.366 -5.481 1.00 93.56 78 MET A CA 1
ATOM 618 C C . MET A 1 78 ? -14.497 8.361 -5.735 1.00 93.56 78 MET A C 1
ATOM 620 O O . MET A 1 78 ? -15.410 8.450 -4.917 1.00 93.56 78 MET A O 1
ATOM 624 N N . SER A 1 79 ? -14.482 9.069 -6.873 1.00 92.12 79 SER A N 1
ATOM 625 C CA . SER A 1 79 ? -15.517 10.048 -7.247 1.00 92.12 79 SER A CA 1
ATOM 626 C C . SER A 1 79 ? -15.662 11.181 -6.220 1.00 92.12 79 SER A C 1
ATOM 628 O O . SER A 1 79 ? -16.759 11.451 -5.736 1.00 92.12 79 SER A O 1
ATOM 630 N N . ASP A 1 80 ? -14.537 11.812 -5.875 1.00 85.75 80 ASP A N 1
ATOM 631 C CA . ASP A 1 80 ? -14.444 12.968 -4.971 1.00 85.75 80 ASP A CA 1
ATOM 632 C C . ASP A 1 80 ? -15.012 12.701 -3.569 1.00 85.75 80 ASP A C 1
ATOM 634 O O . ASP A 1 80 ? -15.759 13.494 -2.990 1.00 85.75 80 ASP A O 1
ATOM 638 N N . CYS A 1 81 ? -14.641 11.551 -2.999 1.00 88.31 81 CYS A N 1
ATOM 639 C CA . CYS A 1 81 ? -14.995 11.189 -1.631 1.00 88.31 81 CYS A CA 1
ATOM 640 C C . CYS A 1 81 ? -14.583 12.292 -0.637 1.00 88.31 81 CYS A C 1
ATOM 642 O O . CYS A 1 81 ? -13.408 12.646 -0.535 1.00 88.31 81 CYS A O 1
ATOM 644 N N . SER A 1 82 ? -15.544 12.785 0.150 1.00 90.38 82 SER A N 1
ATOM 645 C CA . SER A 1 82 ? -15.314 13.793 1.195 1.00 90.38 82 SER A CA 1
ATOM 646 C C . SER A 1 82 ? -14.938 13.196 2.558 1.00 90.38 82 SER A C 1
ATOM 648 O O . SER A 1 82 ? -14.883 13.921 3.548 1.00 90.38 82 SER A O 1
ATOM 650 N N . GLY A 1 83 ? -14.787 11.872 2.644 1.00 90.44 83 GLY A N 1
ATOM 651 C CA . GLY A 1 83 ? -14.464 11.168 3.882 1.00 90.44 83 GLY A CA 1
ATOM 652 C C . GLY A 1 83 ? -12.974 11.202 4.223 1.00 90.44 83 GLY A C 1
ATOM 653 O O . GLY A 1 83 ? -12.121 11.447 3.366 1.00 90.44 83 GLY A O 1
ATOM 654 N N . ASP A 1 84 ? -12.661 10.897 5.483 1.00 91.06 84 ASP A N 1
ATOM 655 C CA . ASP A 1 84 ? -11.280 10.717 5.925 1.00 91.06 84 ASP A CA 1
ATOM 656 C C . ASP A 1 84 ? -10.658 9.481 5.262 1.00 91.06 84 ASP A C 1
ATOM 658 O O . ASP A 1 84 ? -11.243 8.395 5.249 1.00 91.06 84 ASP A O 1
ATOM 662 N N . ILE A 1 85 ? -9.436 9.634 4.747 1.00 93.06 85 ILE A N 1
ATOM 663 C CA . ILE A 1 85 ? -8.656 8.534 4.176 1.00 93.06 85 ILE A CA 1
ATOM 664 C C . ILE A 1 85 ? -7.540 8.175 5.143 1.00 93.06 85 ILE A C 1
ATOM 666 O O . ILE A 1 85 ? -6.721 9.008 5.524 1.00 93.06 85 ILE A O 1
ATOM 670 N N . THR A 1 86 ? -7.490 6.899 5.509 1.00 92.75 86 THR A N 1
ATOM 671 C CA . THR A 1 86 ? -6.405 6.326 6.300 1.00 92.75 86 THR A CA 1
ATOM 672 C C . THR A 1 86 ? -5.623 5.339 5.447 1.00 92.75 86 THR A C 1
ATOM 674 O O . THR A 1 86 ? -6.203 4.423 4.868 1.00 92.75 86 THR A O 1
ATOM 677 N N . LEU A 1 87 ? -4.303 5.510 5.405 1.00 94.69 87 LEU A N 1
ATOM 678 C CA . LEU A 1 87 ? -3.383 4.577 4.760 1.00 94.69 87 LEU A CA 1
ATOM 679 C C . LEU A 1 87 ? -2.825 3.582 5.782 1.00 94.69 87 LEU A C 1
ATOM 681 O O . LEU A 1 87 ? -2.632 3.917 6.955 1.00 94.69 87 LEU A O 1
ATOM 685 N N . ASP A 1 88 ? -2.549 2.366 5.321 1.00 94.19 88 ASP A N 1
ATOM 686 C CA . ASP A 1 88 ? -1.827 1.347 6.077 1.00 94.19 88 ASP A CA 1
ATOM 687 C C . ASP A 1 88 ? -1.095 0.395 5.121 1.00 94.19 88 ASP A C 1
ATOM 689 O O . ASP A 1 88 ? -1.277 0.436 3.905 1.00 94.19 88 ASP A O 1
ATOM 693 N N . THR A 1 89 ? -0.260 -0.474 5.679 1.00 91.12 89 THR A N 1
ATOM 694 C CA . THR A 1 89 ? 0.597 -1.399 4.927 1.00 91.12 89 THR A CA 1
ATOM 695 C C . THR A 1 89 ? -0.158 -2.580 4.320 1.00 91.12 89 THR A C 1
ATOM 697 O O . THR A 1 89 ? 0.347 -3.219 3.400 1.00 91.12 89 THR A O 1
ATOM 700 N N . ASN A 1 90 ? -1.345 -2.911 4.841 1.00 90.56 90 ASN A N 1
ATOM 701 C CA . ASN A 1 90 ? -2.184 -4.000 4.347 1.00 90.56 90 ASN A CA 1
ATOM 702 C C . ASN A 1 90 ? -3.632 -3.896 4.869 1.00 90.56 90 ASN A C 1
ATOM 704 O O . ASN A 1 90 ? -3.931 -3.171 5.818 1.00 90.56 90 ASN A O 1
ATOM 708 N N . THR A 1 91 ? -4.537 -4.679 4.272 1.00 90.88 91 THR A N 1
ATOM 709 C CA . THR A 1 91 ? -5.965 -4.704 4.631 1.00 90.88 91 THR A CA 1
ATOM 710 C C . THR A 1 91 ? -6.229 -5.196 6.055 1.00 90.88 91 THR A C 1
ATOM 712 O O . THR A 1 91 ? -7.150 -4.702 6.700 1.00 90.88 91 THR A O 1
ATOM 715 N N . HIS A 1 92 ? -5.437 -6.142 6.574 1.00 91.25 92 HIS A N 1
ATOM 716 C CA . HIS A 1 92 ? -5.623 -6.648 7.938 1.00 91.25 92 HIS A CA 1
ATOM 717 C C . HIS A 1 92 ? -5.397 -5.537 8.972 1.00 91.25 92 HIS A C 1
ATOM 719 O O . HIS A 1 92 ? -6.223 -5.354 9.862 1.00 91.25 92 HIS A O 1
ATOM 725 N N . ALA A 1 93 ? -4.332 -4.746 8.814 1.00 92.56 93 ALA A N 1
ATOM 726 C CA . ALA A 1 93 ? -4.041 -3.616 9.689 1.00 92.56 93 ALA A CA 1
ATOM 727 C C . ALA A 1 93 ? -5.164 -2.562 9.665 1.00 92.56 93 ALA A C 1
ATOM 729 O O . ALA A 1 93 ? -5.584 -2.094 10.724 1.00 92.56 93 ALA A O 1
ATOM 730 N N . LEU A 1 94 ? -5.726 -2.263 8.487 1.00 93.62 94 LEU A N 1
ATOM 731 C CA . LEU A 1 94 ? -6.890 -1.374 8.365 1.00 93.62 94 LEU A CA 1
ATOM 732 C C . LEU A 1 94 ? -8.116 -1.914 9.114 1.00 93.62 94 LEU A C 1
ATOM 734 O O . LEU A 1 94 ? -8.737 -1.176 9.877 1.00 93.62 94 LEU A O 1
ATOM 738 N N . VAL A 1 95 ? -8.449 -3.198 8.943 1.00 92.62 95 VAL A N 1
ATOM 739 C CA . VAL A 1 95 ? -9.580 -3.833 9.643 1.00 92.62 95 VAL A CA 1
ATOM 740 C C . VAL A 1 95 ? -9.356 -3.830 11.154 1.00 92.62 95 VAL A C 1
ATOM 742 O O . VAL A 1 95 ? -10.255 -3.451 11.902 1.00 92.62 95 VAL A O 1
ATOM 745 N N . ALA A 1 96 ? -8.159 -4.191 11.618 1.00 91.44 96 ALA A N 1
ATOM 746 C CA . ALA A 1 96 ? -7.821 -4.193 13.037 1.00 91.44 96 ALA A CA 1
ATOM 747 C C . ALA A 1 96 ? -7.957 -2.794 13.661 1.00 91.44 96 ALA A C 1
ATOM 749 O O . ALA A 1 96 ? -8.543 -2.655 14.736 1.00 91.44 96 ALA A O 1
ATOM 750 N N . ARG A 1 97 ? -7.479 -1.750 12.971 1.00 93.31 97 ARG A N 1
ATOM 751 C CA . ARG A 1 97 ? -7.624 -0.351 13.405 1.00 93.31 97 ARG A CA 1
ATOM 752 C C . ARG A 1 97 ? -9.074 0.118 13.407 1.00 93.31 97 ARG A C 1
ATOM 754 O O . ARG A 1 97 ? -9.484 0.812 14.330 1.00 93.31 97 ARG A O 1
ATOM 761 N N . PHE A 1 98 ? -9.857 -0.266 12.402 1.00 93.12 98 PHE A N 1
ATOM 762 C CA . PHE A 1 98 ? -11.282 0.044 12.374 1.00 93.12 98 PHE A CA 1
ATOM 763 C C . PHE A 1 98 ? -12.006 -0.600 13.563 1.00 93.12 98 PHE A C 1
ATOM 765 O O . PHE A 1 98 ? -12.701 0.087 14.308 1.00 93.12 98 PHE A O 1
ATOM 772 N N . LEU A 1 99 ? -11.793 -1.898 13.796 1.00 92.81 99 LEU A N 1
ATOM 773 C CA . LEU A 1 99 ? -12.426 -2.626 14.896 1.00 92.81 99 LEU A CA 1
ATOM 774 C C . LEU A 1 99 ? -11.993 -2.111 16.275 1.00 92.81 99 LEU A C 1
ATOM 776 O O . LEU A 1 99 ? -12.823 -2.068 17.183 1.00 92.81 99 LEU A O 1
ATOM 780 N N . SER A 1 100 ? -10.732 -1.695 16.445 1.00 92.88 100 SER A N 1
ATOM 781 C CA . SER A 1 100 ? -10.240 -1.157 17.723 1.00 92.88 100 SER A CA 1
ATOM 782 C C . SER A 1 100 ? -10.856 0.194 18.094 1.00 92.88 100 SER A C 1
ATOM 784 O O . SER A 1 100 ? -10.892 0.538 19.276 1.00 92.88 100 SER A O 1
ATOM 786 N N . ALA A 1 101 ? -11.365 0.938 17.108 1.00 94.25 101 ALA A N 1
ATOM 787 C CA . ALA A 1 101 ? -12.057 2.206 17.312 1.00 94.25 101 ALA A CA 1
ATOM 788 C C . ALA A 1 101 ? -13.546 2.039 17.674 1.00 94.25 101 ALA A C 1
ATOM 790 O O . ALA A 1 101 ? -14.185 2.995 18.112 1.00 94.25 101 ALA A O 1
ATOM 791 N N . LEU A 1 102 ? -14.120 0.842 17.505 1.00 94.88 102 LEU A N 1
ATOM 792 C CA . LEU A 1 102 ? -15.521 0.578 17.832 1.00 94.88 102 LEU A CA 1
ATOM 793 C C . LEU A 1 102 ? -15.709 0.312 19.340 1.00 94.88 102 LEU A C 1
ATOM 795 O O . LEU A 1 102 ? -14.849 -0.300 19.978 1.00 94.88 102 LEU A O 1
ATOM 799 N N . PRO A 1 103 ? -16.866 0.673 19.934 1.00 95.75 103 PRO A N 1
ATOM 800 C CA . PRO A 1 103 ? -17.162 0.443 21.351 1.00 95.75 103 PRO A CA 1
ATOM 801 C C . PRO A 1 103 ? -17.552 -1.023 21.625 1.00 95.75 103 PRO A C 1
ATOM 803 O O . PRO A 1 103 ? -18.613 -1.323 22.174 1.00 95.75 103 PRO A O 1
ATOM 806 N N . LEU A 1 104 ? -16.693 -1.973 21.245 1.00 95.00 104 LEU A N 1
ATOM 807 C CA . LEU A 1 104 ? -16.983 -3.411 21.318 1.00 95.00 104 LEU A CA 1
ATOM 808 C C . LEU A 1 104 ? -17.111 -3.934 22.756 1.00 95.00 104 LEU A C 1
ATOM 810 O O . LEU A 1 104 ? -17.673 -5.004 22.960 1.00 95.00 104 LEU A O 1
ATOM 814 N N . ARG A 1 105 ? -16.655 -3.179 23.766 1.00 94.06 105 ARG A N 1
ATOM 815 C CA . ARG A 1 105 ? -16.916 -3.497 25.183 1.00 94.06 105 ARG A CA 1
ATOM 816 C C . ARG A 1 105 ? -18.387 -3.310 25.563 1.00 94.06 105 ARG A C 1
ATOM 818 O O . ARG A 1 105 ? -18.909 -4.081 26.357 1.00 94.06 105 ARG A O 1
ATOM 825 N N . GLU A 1 106 ? -19.045 -2.307 24.989 1.00 96.50 106 GLU A N 1
ATOM 826 C CA . GLU A 1 106 ? -20.455 -1.987 25.246 1.00 96.50 106 GLU A CA 1
ATOM 827 C C . GLU A 1 106 ? -21.382 -2.726 24.276 1.00 96.50 106 GLU A C 1
ATOM 829 O O . GLU A 1 106 ? -22.485 -3.136 24.636 1.00 96.50 106 GLU A O 1
ATOM 834 N N . ARG A 1 1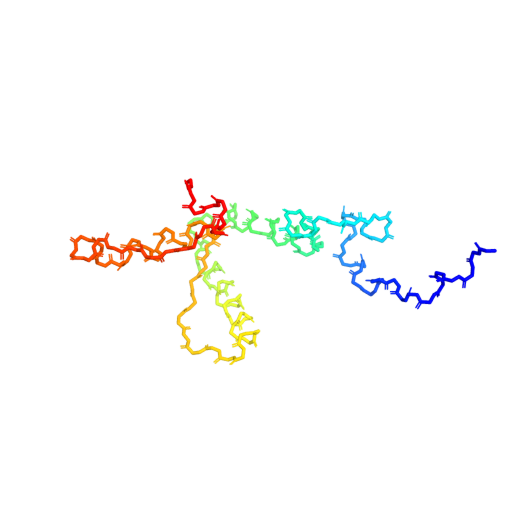07 ? -20.928 -2.922 23.031 1.00 94.44 107 ARG A N 1
ATOM 835 C CA . ARG A 1 107 ? -21.679 -3.590 21.961 1.00 94.44 107 ARG A CA 1
ATOM 836 C C . ARG A 1 107 ? -20.839 -4.711 21.333 1.00 94.44 107 ARG A C 1
ATOM 838 O O . ARG A 1 107 ? -20.328 -4.543 20.228 1.00 94.44 107 ARG A O 1
ATOM 845 N N . PRO A 1 108 ? -20.730 -5.882 21.985 1.00 92.69 108 PRO A N 1
ATOM 846 C CA . PRO A 1 108 ? -19.772 -6.933 21.622 1.00 92.69 108 PRO A CA 1
ATOM 847 C C . PRO A 1 108 ? -20.223 -7.822 20.450 1.00 92.69 108 PRO A C 1
ATOM 849 O O . PRO A 1 108 ? -19.843 -8.988 20.371 1.00 92.69 108 PRO A O 1
ATOM 852 N N . ARG A 1 109 ? -21.085 -7.330 19.554 1.00 94.44 109 ARG A N 1
ATOM 853 C CA . ARG A 1 109 ? -21.665 -8.139 18.473 1.00 94.44 109 ARG A CA 1
ATOM 854 C C . ARG A 1 109 ? -21.219 -7.619 17.117 1.00 94.44 109 ARG A C 1
ATOM 856 O O . ARG A 1 109 ? -21.551 -6.496 16.752 1.00 94.44 109 ARG A O 1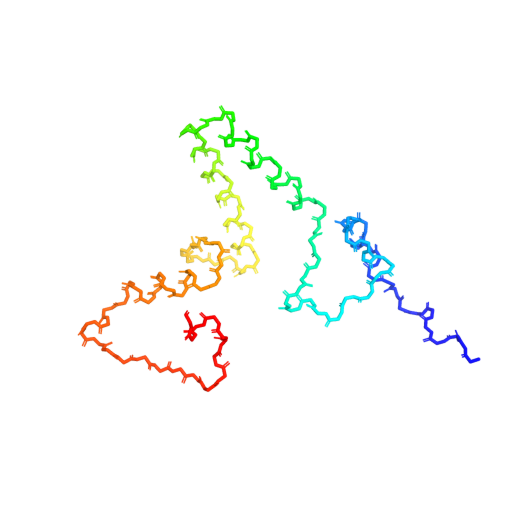
ATOM 863 N N . ILE A 1 110 ? -20.541 -8.481 16.367 1.00 92.69 110 ILE A N 1
ATOM 864 C CA . ILE A 1 110 ? -20.156 -8.262 14.972 1.00 92.69 110 ILE A CA 1
ATOM 865 C C . ILE A 1 110 ? -20.904 -9.294 14.124 1.00 92.69 110 ILE A C 1
ATOM 867 O O . ILE A 1 110 ? -20.948 -10.472 14.478 1.00 92.69 110 ILE A O 1
ATOM 871 N N . VAL A 1 111 ? -21.523 -8.846 13.032 1.00 93.69 111 VAL A N 1
ATOM 872 C CA . VAL A 1 111 ? -22.182 -9.710 12.043 1.00 93.69 111 VAL A CA 1
ATOM 873 C C . VAL A 1 111 ? -21.297 -9.750 10.802 1.00 93.69 111 VAL A C 1
ATOM 875 O O . VAL A 1 111 ? -20.885 -8.699 10.320 1.00 93.69 111 VAL A O 1
ATOM 878 N N . THR A 1 112 ? -20.995 -10.950 10.315 1.00 93.00 112 THR A N 1
ATOM 879 C CA . THR A 1 112 ? -20.154 -11.197 9.131 1.00 93.00 112 THR A CA 1
ATOM 880 C C . THR A 1 112 ? -20.767 -12.317 8.284 1.00 93.00 112 THR A C 1
ATOM 882 O O . THR A 1 112 ? -21.816 -12.855 8.649 1.00 93.00 112 THR A O 1
ATOM 885 N N . THR A 1 113 ? -20.145 -12.652 7.155 1.00 93.25 113 THR A N 1
ATOM 886 C CA . THR A 1 113 ? -20.562 -13.744 6.266 1.00 93.25 113 THR A CA 1
ATOM 887 C C . THR A 1 113 ? -19.643 -14.966 6.382 1.00 93.25 113 THR A C 1
ATOM 889 O O . THR A 1 113 ? -18.512 -14.880 6.851 1.00 93.25 113 THR A O 1
ATOM 892 N N . ASP A 1 114 ? -20.070 -16.123 5.875 1.00 91.75 114 ASP A N 1
ATOM 893 C CA . ASP A 1 114 ? -19.192 -17.307 5.822 1.00 91.75 114 ASP A CA 1
ATOM 894 C C . ASP A 1 114 ? -18.063 -17.174 4.775 1.00 91.75 114 ASP A C 1
ATOM 896 O O . ASP A 1 114 ? -17.114 -17.966 4.765 1.00 91.75 114 ASP A O 1
ATOM 900 N N . GLY A 1 115 ? -18.149 -16.153 3.914 1.00 92.62 115 GLY A N 1
ATOM 901 C CA . GLY A 1 115 ? -17.212 -15.854 2.833 1.00 92.62 115 GLY A CA 1
ATOM 902 C C . GLY A 1 115 ? -16.163 -1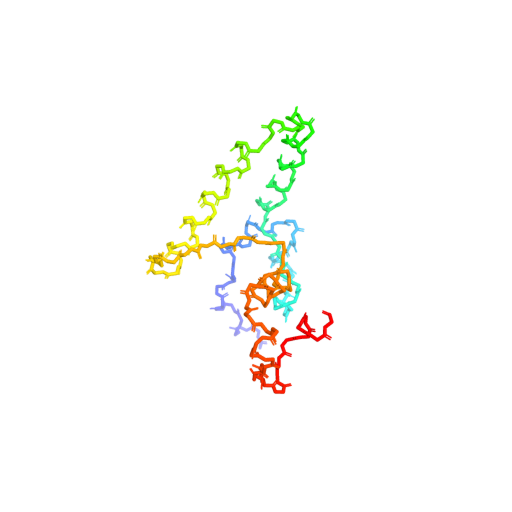4.790 3.161 1.00 92.62 115 GLY A C 1
ATOM 903 O O . GLY A 1 115 ? -15.497 -14.328 2.236 1.00 92.62 115 GLY A O 1
ATOM 904 N N . GLU A 1 116 ? -16.006 -14.382 4.428 1.00 90.88 116 GLU A N 1
ATOM 905 C CA . GLU A 1 116 ? -15.002 -13.368 4.779 1.00 90.88 116 GLU A CA 1
ATOM 906 C C . GLU A 1 116 ? -13.587 -13.769 4.351 1.00 90.88 116 GLU A C 1
ATOM 908 O O . GLU A 1 116 ? -13.177 -14.933 4.450 1.00 90.88 116 GLU A O 1
ATOM 913 N N . PHE A 1 117 ? -12.818 -12.765 3.922 1.00 85.19 117 PHE A N 1
ATOM 914 C CA . PHE A 1 117 ? -11.446 -12.964 3.482 1.00 85.19 117 PHE A CA 1
ATOM 915 C C . PHE A 1 117 ? -10.576 -13.525 4.609 1.00 85.19 117 PHE A C 1
ATOM 917 O O . PHE A 1 117 ? -10.706 -13.162 5.780 1.00 85.19 117 PHE A O 1
ATOM 924 N N . HIS A 1 118 ? -9.632 -14.393 4.246 1.00 76.56 118 HIS A N 1
ATOM 925 C CA . HIS A 1 118 ? -8.850 -15.151 5.221 1.00 76.56 118 HIS A CA 1
ATOM 926 C C . HIS A 1 118 ? -8.035 -14.274 6.179 1.00 76.56 118 HIS A C 1
ATOM 928 O O . HIS A 1 118 ? -7.867 -14.633 7.342 1.00 76.56 118 HIS A O 1
ATOM 934 N N . SER A 1 119 ? -7.590 -13.095 5.732 1.00 72.00 119 SER A N 1
ATOM 935 C CA . SER A 1 119 ? -6.878 -12.138 6.589 1.00 72.00 119 SER A CA 1
ATOM 936 C C . SER A 1 119 ? -7.709 -11.606 7.757 1.00 72.00 119 SER A C 1
ATOM 938 O O . SER A 1 119 ? -7.135 -11.014 8.653 1.00 72.00 119 SER A O 1
ATOM 940 N N . ILE A 1 120 ? -9.031 -11.787 7.778 1.00 76.00 120 ILE A N 1
ATOM 941 C CA . ILE A 1 120 ? -9.884 -11.382 8.909 1.00 76.00 120 ILE A CA 1
ATOM 942 C C . ILE A 1 120 ? -9.932 -12.483 9.987 1.00 76.00 120 ILE A C 1
ATOM 944 O O . ILE A 1 120 ? -10.258 -12.217 11.139 1.00 76.00 120 ILE A O 1
ATOM 948 N N . ARG A 1 121 ? -9.583 -13.731 9.641 1.00 69.06 121 ARG A N 1
ATOM 949 C CA . ARG A 1 121 ? -9.648 -14.890 10.551 1.00 69.06 121 ARG A CA 1
ATOM 950 C C . ARG A 1 121 ? -8.386 -15.108 11.391 1.00 69.06 121 ARG A C 1
ATOM 952 O O . ARG A 1 121 ? -8.400 -15.987 12.251 1.00 69.06 121 ARG A O 1
ATOM 959 N N . ARG A 1 122 ? -7.292 -14.407 11.096 1.00 61.00 122 ARG A N 1
ATOM 960 C CA . ARG A 1 122 ? -5.968 -14.606 11.701 1.00 61.00 122 ARG A CA 1
ATOM 961 C C . ARG A 1 122 ? -5.437 -13.314 12.271 1.00 61.00 122 ARG A C 1
ATOM 963 O O . ARG A 1 122 ? -5.674 -12.290 11.603 1.00 61.00 122 ARG A O 1
#

Sequence (122 aa):
MNDMLDGFDHPAPLSVHYTHFDVANRLFLTGHSHQAWPDVALEGQRQAWLDAAEMLDGKWSVVAEKVEQVTEGYRALMSDCSGDITLDTNTHALVARFLSALPLRERPRIVTTDGEFHSIRR